Protein AF-A0A3D4R8Z3-F1 (afdb_monomer_lite)

Foldseek 3Di:
DDPPQPQDQDQDPVRDRDRDRDPDPVNVVVVVVVVVVVVVVCCLLVVLLVVLLVVQVVVCVVVVVPPVSSVVSNVVSNVVSVVVVVVVVVVVVVVVVD

Sequence (98 aa):
MNARKRKVLKLDENRKFTVVEEPSKIEKDIKIFSIGLASEIGYSIAIPIVVGALVGVWLDKRFNTAPKLTLSLLFGGIILSFVNLFRIVDDIIKRGKK

Secondary structure (DSSP, 8-state):
------EEEEE-TTS-EEEEEPPPHHHHHHHHHHHHHHHHHHHHHHHHHHHHHHHHHHHHHHHT-TTHHHHHHHHHHHHHHHHHHHHHHHHHHHHTT-

Structure (mmCIF, N/CA/C/O backbone):
data_AF-A0A3D4R8Z3-F1
#
_entry.id   AF-A0A3D4R8Z3-F1
#
loop_
_atom_site.group_PDB
_atom_site.id
_atom_site.type_symbol
_atom_site.label_atom_id
_atom_site.label_alt_id
_atom_site.label_comp_id
_atom_site.label_asym_id
_atom_site.label_entity_id
_atom_site.label_seq_id
_atom_site.pdbx_PDB_ins_code
_atom_site.Cartn_x
_atom_site.Cartn_y
_atom_site.Cartn_z
_atom_site.occupancy
_atom_site.B_iso_or_equiv
_atom_site.auth_se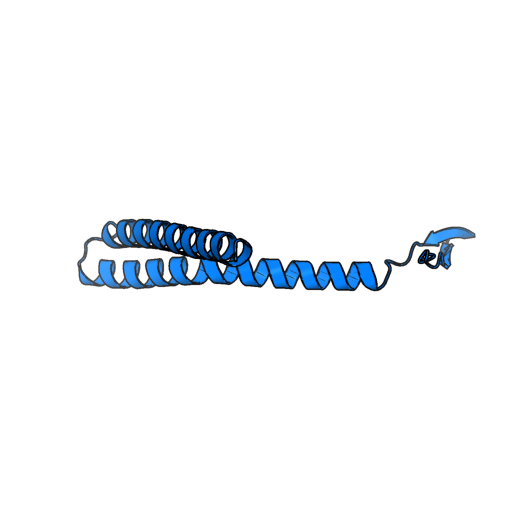q_id
_atom_site.auth_comp_id
_atom_site.auth_asym_id
_atom_site.auth_atom_id
_atom_site.pdbx_PDB_model_num
ATOM 1 N N . MET A 1 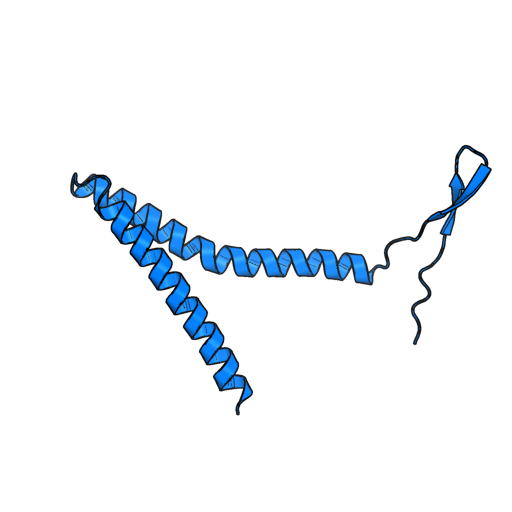1 ? 25.144 -6.166 -33.059 1.00 39.69 1 MET A N 1
ATOM 2 C CA . MET A 1 1 ? 25.145 -4.686 -33.087 1.00 39.69 1 MET A CA 1
ATOM 3 C C . MET A 1 1 ? 25.592 -4.199 -31.711 1.00 39.69 1 MET A C 1
ATOM 5 O O . MET A 1 1 ? 24.794 -4.167 -30.789 1.00 39.69 1 MET A O 1
ATOM 9 N N . ASN A 1 2 ? 26.903 -4.010 -31.523 1.00 41.25 2 ASN A N 1
ATOM 10 C CA . ASN A 1 2 ? 27.530 -3.887 -30.202 1.00 41.25 2 ASN A CA 1
ATOM 11 C C . ASN A 1 2 ? 27.632 -2.401 -29.816 1.00 41.25 2 ASN A C 1
ATOM 13 O O . ASN A 1 2 ? 28.397 -1.657 -30.433 1.00 41.25 2 ASN A O 1
ATOM 17 N N . ALA A 1 3 ? 26.838 -1.952 -28.844 1.00 49.81 3 ALA A N 1
ATOM 18 C CA . ALA A 1 3 ? 26.879 -0.581 -28.347 1.00 49.81 3 ALA A CA 1
ATOM 19 C C . ALA A 1 3 ? 28.201 -0.345 -27.597 1.00 49.81 3 ALA A C 1
ATOM 21 O O . ALA A 1 3 ? 28.327 -0.642 -26.411 1.00 49.81 3 ALA A O 1
ATOM 22 N N . ARG A 1 4 ? 29.216 0.179 -28.298 1.00 59.72 4 ARG A N 1
ATOM 23 C CA . ARG A 1 4 ? 30.447 0.683 -27.677 1.00 59.72 4 ARG A CA 1
ATOM 24 C C . ARG A 1 4 ? 30.066 1.802 -26.703 1.00 59.72 4 ARG A C 1
ATOM 26 O O . ARG A 1 4 ? 29.783 2.919 -27.137 1.00 59.72 4 ARG A O 1
ATOM 33 N N . LYS A 1 5 ? 30.062 1.510 -25.396 1.00 56.09 5 LYS A N 1
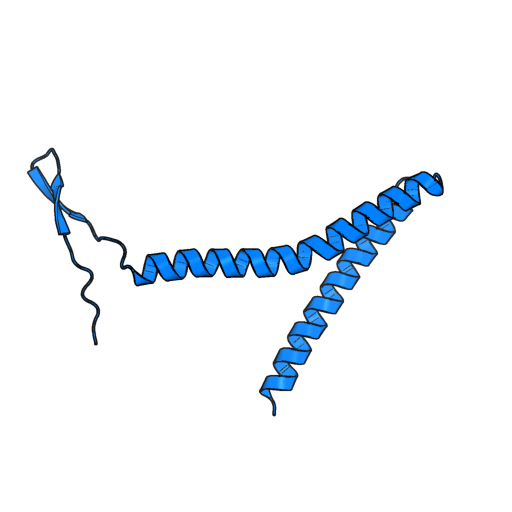ATOM 34 C CA . LYS A 1 5 ? 30.076 2.541 -24.347 1.00 56.09 5 LYS A CA 1
ATOM 35 C C . LYS A 1 5 ? 31.199 3.526 -24.697 1.00 56.09 5 LYS A C 1
ATOM 37 O O . LYS A 1 5 ? 32.346 3.108 -24.871 1.00 56.09 5 LYS A O 1
ATOM 42 N N . ARG A 1 6 ? 30.878 4.811 -24.889 1.00 57.75 6 ARG A N 1
ATOM 43 C CA . ARG A 1 6 ? 31.892 5.835 -25.178 1.00 57.75 6 ARG A CA 1
ATOM 44 C C . ARG A 1 6 ? 32.742 5.998 -23.921 1.00 57.75 6 ARG A C 1
ATOM 46 O O . ARG A 1 6 ? 32.278 6.535 -22.923 1.00 57.75 6 ARG A O 1
ATOM 53 N N . LYS A 1 7 ? 33.967 5.483 -23.961 1.00 57.66 7 LYS A N 1
ATOM 54 C CA . LYS A 1 7 ? 34.972 5.692 -22.919 1.00 57.66 7 LYS A CA 1
ATOM 55 C C . LYS A 1 7 ? 35.524 7.101 -23.099 1.00 57.66 7 LYS A C 1
ATOM 57 O O . LYS A 1 7 ? 36.269 7.342 -24.046 1.00 57.66 7 LYS A O 1
ATOM 62 N N . VAL A 1 8 ? 35.110 8.035 -22.247 1.00 63.16 8 VAL A N 1
ATOM 63 C CA . VAL A 1 8 ? 35.659 9.394 -22.248 1.00 63.16 8 VAL A CA 1
ATOM 64 C C . VAL A 1 8 ? 36.869 9.421 -21.321 1.00 63.16 8 VAL A C 1
ATOM 66 O O . VAL A 1 8 ? 36.788 9.080 -20.142 1.00 63.16 8 VAL A O 1
ATOM 69 N N . LEU A 1 9 ? 38.023 9.770 -21.881 1.00 62.12 9 LEU A N 1
ATOM 70 C CA . LEU A 1 9 ? 39.246 9.973 -21.117 1.00 62.12 9 LEU A CA 1
ATOM 71 C C . LEU A 1 9 ? 39.122 11.330 -20.427 1.00 62.12 9 LEU A C 1
ATOM 73 O O . LEU A 1 9 ? 39.173 12.363 -21.092 1.00 62.12 9 LEU A O 1
ATOM 77 N N . LYS A 1 10 ? 38.914 11.333 -19.110 1.00 61.44 10 LYS A N 1
ATOM 78 C CA . LYS A 1 10 ? 39.007 12.560 -18.317 1.00 61.44 10 LYS A CA 1
ATOM 79 C C . LYS A 1 10 ? 40.400 12.610 -17.699 1.00 61.44 10 LYS A C 1
ATOM 81 O O . LYS A 1 10 ? 40.860 11.631 -17.113 1.00 61.44 10 LYS A O 1
ATOM 86 N N . LEU A 1 11 ? 41.075 13.739 -17.892 1.00 65.44 11 LEU A N 1
ATOM 87 C CA . LEU A 1 11 ? 42.299 14.069 -17.175 1.00 65.44 11 LEU A CA 1
ATOM 88 C C . LEU A 1 11 ? 41.888 14.434 -15.754 1.00 65.44 11 LEU A C 1
ATOM 90 O O . LEU A 1 11 ? 41.251 15.462 -15.535 1.00 65.44 11 LEU A O 1
ATOM 94 N N . ASP A 1 12 ? 42.187 13.536 -14.826 1.00 71.38 12 ASP A N 1
ATOM 95 C CA . ASP A 1 12 ? 42.094 13.819 -13.403 1.00 71.38 12 ASP A CA 1
ATOM 96 C C . ASP A 1 12 ? 43.137 14.879 -13.013 1.00 71.38 12 ASP A C 1
ATOM 98 O O . ASP A 1 12 ? 44.162 15.034 -13.686 1.00 71.38 12 ASP A O 1
ATOM 102 N N . GLU A 1 13 ? 42.880 15.604 -11.926 1.00 76.94 13 GLU A N 1
ATOM 103 C CA . GLU A 1 13 ? 43.727 16.681 -11.395 1.00 76.94 13 GLU A CA 1
ATOM 104 C C . GLU A 1 13 ? 45.198 16.252 -11.219 1.00 76.94 13 GLU A C 1
ATOM 106 O O . GLU A 1 13 ? 46.117 17.051 -11.392 1.00 76.94 13 GLU A O 1
ATOM 111 N N . ASN A 1 14 ? 45.443 14.953 -11.012 1.00 76.56 14 ASN A N 1
ATOM 112 C CA . ASN A 1 14 ? 46.775 14.360 -10.910 1.00 76.56 14 ASN A CA 1
ATOM 113 C C . ASN A 1 14 ? 47.380 13.907 -12.263 1.00 76.56 14 ASN A C 1
ATOM 115 O O . ASN A 1 14 ? 48.185 12.975 -12.318 1.00 76.56 14 ASN A O 1
ATOM 119 N N . ARG A 1 15 ? 46.939 14.502 -13.384 1.00 78.25 15 ARG A N 1
ATOM 120 C CA . ARG A 1 15 ? 47.298 14.144 -14.777 1.00 78.25 15 ARG A CA 1
ATOM 121 C C . ARG A 1 15 ? 47.193 12.643 -15.087 1.00 78.25 15 ARG A C 1
ATOM 123 O O . ARG A 1 15 ? 47.872 12.138 -15.983 1.00 78.25 15 ARG A O 1
ATOM 130 N N . LYS A 1 16 ? 46.340 11.911 -14.366 1.00 66.12 16 LYS A N 1
ATOM 131 C CA . LYS A 1 16 ? 46.027 10.514 -14.670 1.00 66.12 16 LYS A CA 1
ATOM 132 C C . LYS A 1 16 ? 44.850 10.471 -15.633 1.00 66.12 16 LYS A C 1
ATOM 134 O O . LYS A 1 16 ? 43.829 11.122 -15.424 1.00 66.12 16 LYS A O 1
ATOM 139 N N . PHE A 1 17 ? 45.005 9.703 -16.705 1.00 65.38 17 PHE A N 1
ATOM 140 C CA . PHE A 1 17 ? 43.916 9.425 -17.631 1.00 65.38 17 PHE A CA 1
ATOM 141 C C . PHE A 1 17 ? 43.000 8.377 -17.005 1.00 65.38 17 PHE A C 1
ATOM 143 O O . PHE A 1 17 ? 43.250 7.175 -17.112 1.00 65.38 17 PHE A O 1
ATOM 150 N N . THR A 1 18 ? 41.946 8.828 -16.334 1.00 65.25 18 THR A N 1
ATOM 151 C CA . THR A 1 18 ? 40.935 7.930 -15.781 1.00 65.25 18 THR A CA 1
ATOM 152 C C . THR A 1 18 ? 39.868 7.719 -16.846 1.00 65.25 18 THR A C 1
ATOM 154 O O . THR A 1 18 ? 39.261 8.665 -17.357 1.00 65.25 18 THR A O 1
ATOM 157 N N . VAL A 1 19 ? 39.659 6.460 -17.228 1.00 62.69 19 VAL A N 1
ATOM 158 C CA . VAL A 1 19 ? 38.579 6.079 -18.138 1.00 62.69 19 VAL A CA 1
ATOM 159 C C . VAL A 1 19 ? 37.271 6.212 -17.369 1.00 62.69 19 VAL A C 1
ATOM 161 O O . VAL A 1 19 ? 36.917 5.337 -16.583 1.00 62.69 19 VAL A O 1
ATOM 164 N N . VAL A 1 20 ? 36.565 7.323 -17.567 1.00 70.38 20 VAL A N 1
ATOM 165 C CA . VAL A 1 20 ? 35.246 7.521 -16.970 1.00 70.38 20 VAL A CA 1
ATOM 166 C C . VAL A 1 20 ? 34.232 6.888 -17.912 1.00 70.38 20 VAL A C 1
ATOM 168 O O . VAL A 1 20 ? 33.986 7.380 -19.014 1.00 70.38 20 VAL A O 1
ATOM 171 N N . GLU A 1 21 ? 33.681 5.745 -17.505 1.00 67.44 21 GLU A N 1
ATOM 172 C CA . GLU A 1 21 ? 32.578 5.120 -18.226 1.00 67.44 21 GLU A CA 1
ATOM 173 C C . GLU A 1 21 ? 31.313 5.947 -17.992 1.00 67.44 21 GLU A C 1
ATOM 175 O O . GLU A 1 21 ? 30.734 5.943 -16.907 1.00 67.44 21 GLU A O 1
ATOM 180 N N . GLU A 1 22 ? 30.897 6.703 -19.007 1.00 67.38 22 GLU A N 1
ATOM 181 C CA . GLU A 1 22 ? 29.633 7.423 -18.947 1.00 67.38 22 GLU A CA 1
ATOM 182 C C . GLU A 1 22 ? 28.490 6.393 -19.002 1.00 67.38 22 GLU A C 1
ATOM 184 O O . GLU A 1 22 ? 28.462 5.568 -19.929 1.00 67.38 22 GLU A O 1
ATOM 189 N N . PRO A 1 23 ? 27.563 6.379 -18.022 1.00 60.66 23 PRO A N 1
ATOM 190 C CA . PRO A 1 23 ? 26.464 5.425 -18.026 1.00 60.66 23 PRO A CA 1
ATOM 191 C C . PRO A 1 23 ? 25.664 5.606 -19.312 1.00 60.66 23 PRO A C 1
ATOM 193 O O . PRO A 1 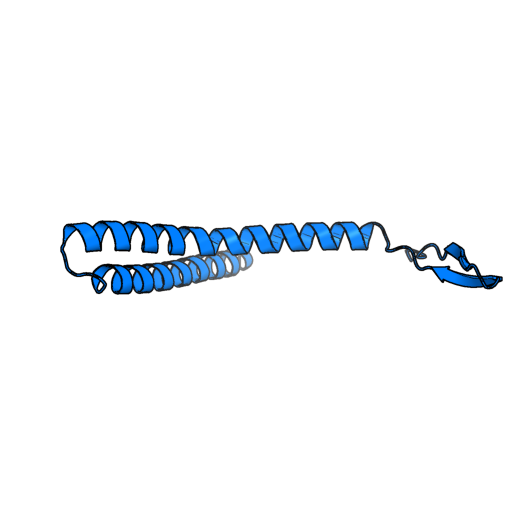23 ? 25.261 6.718 -19.669 1.00 60.66 23 PRO A O 1
ATOM 196 N N . SER A 1 24 ? 25.477 4.503 -20.034 1.00 67.81 24 SER A N 1
ATOM 197 C CA . SER A 1 24 ? 24.795 4.519 -21.325 1.00 67.81 24 SER A CA 1
ATOM 198 C C . SER A 1 24 ? 23.366 5.041 -21.150 1.00 67.81 24 SER A C 1
ATOM 200 O O . SER A 1 24 ? 22.727 4.771 -20.136 1.00 67.81 24 SER A O 1
ATOM 202 N N . LYS A 1 25 ? 22.846 5.795 -22.125 1.00 65.75 25 LYS A N 1
ATOM 203 C CA . LYS A 1 25 ? 21.491 6.378 -22.062 1.00 65.75 25 LYS A CA 1
ATOM 204 C C . LYS A 1 25 ? 20.419 5.324 -21.722 1.00 65.75 25 LYS A C 1
ATOM 206 O O . LYS A 1 25 ? 19.585 5.561 -20.862 1.00 65.75 25 LYS A O 1
ATOM 211 N N . ILE A 1 26 ? 20.589 4.119 -22.269 1.00 68.31 26 ILE A N 1
ATOM 212 C CA . ILE A 1 26 ? 19.774 2.922 -22.013 1.00 68.31 26 ILE A CA 1
ATOM 213 C C . ILE A 1 26 ? 19.746 2.546 -20.519 1.00 68.31 26 ILE A C 1
ATOM 215 O O . ILE A 1 26 ? 18.704 2.190 -19.988 1.00 68.31 26 ILE A O 1
ATOM 219 N N . GLU A 1 27 ? 20.871 2.654 -19.813 1.00 73.06 27 GLU A N 1
ATOM 220 C CA . GLU A 1 27 ? 20.984 2.323 -18.386 1.00 73.06 27 GLU A CA 1
ATOM 221 C C . GLU A 1 27 ? 20.260 3.351 -17.501 1.00 73.06 27 GLU A C 1
ATOM 223 O O . GLU A 1 27 ? 19.630 2.986 -16.508 1.00 73.06 27 GLU A O 1
ATOM 228 N N . LYS A 1 28 ? 20.283 4.635 -17.892 1.00 71.56 28 LYS A N 1
ATOM 229 C CA . LYS A 1 28 ? 19.477 5.682 -17.240 1.00 71.56 28 LYS A CA 1
ATOM 230 C C . LYS A 1 28 ? 17.983 5.470 -17.488 1.00 71.56 28 LYS A C 1
ATOM 232 O O . LYS A 1 28 ? 17.208 5.568 -16.540 1.00 71.56 28 LYS A O 1
ATOM 237 N N . ASP A 1 29 ? 17.603 5.136 -18.719 1.00 77.25 29 ASP A N 1
ATOM 238 C CA . ASP A 1 29 ? 16.207 4.895 -19.098 1.00 77.25 29 ASP A CA 1
ATOM 239 C C . ASP A 1 29 ? 15.627 3.679 -18.352 1.00 77.25 29 ASP A C 1
ATOM 241 O O . ASP A 1 29 ? 14.545 3.769 -17.773 1.00 77.25 29 ASP A O 1
ATOM 245 N N . ILE A 1 30 ? 16.385 2.580 -18.247 1.00 77.44 30 ILE A N 1
ATOM 246 C CA . ILE A 1 30 ? 16.000 1.402 -17.450 1.00 77.44 30 ILE A CA 1
ATOM 247 C C . ILE A 1 30 ? 15.860 1.765 -15.969 1.00 77.44 30 ILE A C 1
ATOM 249 O O . ILE A 1 30 ? 14.915 1.332 -15.316 1.00 77.44 30 ILE A O 1
ATOM 253 N N . LYS A 1 31 ? 16.766 2.584 -15.419 1.00 79.69 31 LYS A N 1
ATOM 254 C CA . LYS A 1 31 ? 16.693 2.987 -14.008 1.00 79.69 31 LYS A CA 1
ATOM 255 C C . LYS A 1 31 ? 15.430 3.802 -13.707 1.00 79.69 31 LYS A C 1
ATOM 257 O O . LYS A 1 31 ? 14.809 3.575 -12.674 1.00 79.69 31 LYS A O 1
ATOM 262 N N . ILE A 1 32 ? 15.041 4.717 -14.596 1.00 81.31 32 ILE A N 1
ATOM 263 C CA . ILE A 1 32 ? 13.809 5.514 -14.454 1.00 81.31 32 ILE A CA 1
ATOM 264 C C . ILE A 1 32 ? 12.574 4.615 -14.595 1.00 81.31 32 ILE A C 1
ATOM 266 O O . ILE A 1 32 ? 11.639 4.721 -13.803 1.00 81.31 32 ILE A O 1
ATOM 270 N N . PHE A 1 33 ? 12.595 3.687 -15.551 1.00 83.56 33 PHE A N 1
ATOM 271 C CA . PHE A 1 33 ? 11.507 2.738 -15.771 1.00 83.56 33 PHE A CA 1
ATOM 272 C C . PHE A 1 33 ? 11.274 1.813 -14.566 1.00 83.56 33 PHE A C 1
ATOM 274 O O . PHE A 1 33 ? 10.139 1.644 -14.126 1.00 83.56 33 PHE A O 1
ATOM 281 N N . SER A 1 34 ? 12.343 1.281 -13.966 1.00 82.56 34 SER A N 1
ATOM 282 C CA . SER A 1 34 ? 12.252 0.434 -12.770 1.00 82.56 34 SER A CA 1
ATOM 283 C C . SER A 1 34 ? 11.639 1.159 -11.568 1.00 82.56 34 SER A C 1
ATOM 285 O O . SER A 1 34 ? 10.927 0.539 -10.781 1.00 82.56 34 SER A O 1
ATOM 287 N N . ILE A 1 35 ? 11.882 2.468 -11.429 1.00 89.94 35 ILE A N 1
ATOM 288 C CA . ILE A 1 35 ? 11.251 3.285 -10.381 1.00 89.94 35 ILE A CA 1
ATOM 289 C C . ILE A 1 35 ? 9.746 3.401 -10.646 1.00 89.94 35 ILE A C 1
ATOM 291 O O . ILE A 1 35 ? 8.959 3.196 -9.725 1.00 89.94 35 ILE A O 1
ATOM 295 N N . GLY A 1 36 ? 9.346 3.658 -11.896 1.00 88.06 36 GLY A N 1
ATOM 296 C CA . GLY A 1 36 ? 7.934 3.722 -12.287 1.00 88.06 36 GLY A CA 1
ATOM 297 C C . GLY A 1 36 ? 7.177 2.427 -11.984 1.00 88.06 36 GLY A C 1
ATOM 298 O O . GLY A 1 36 ? 6.131 2.465 -11.339 1.00 88.06 36 GLY A O 1
ATOM 299 N N . LEU A 1 37 ? 7.752 1.277 -12.351 1.00 85.69 37 LEU A N 1
ATOM 300 C CA . LEU A 1 37 ? 7.175 -0.038 -12.048 1.00 85.69 37 LEU A CA 1
ATOM 301 C C . LEU A 1 37 ? 7.049 -0.293 -10.540 1.00 85.69 37 LEU A C 1
ATOM 303 O O . LEU A 1 37 ? 6.017 -0.773 -10.072 1.00 85.69 37 LEU A O 1
ATOM 307 N N . ALA A 1 38 ? 8.082 0.040 -9.760 1.00 87.19 38 ALA A N 1
ATOM 308 C CA . ALA A 1 38 ? 8.045 -0.122 -8.308 1.00 87.19 38 ALA A CA 1
ATOM 309 C C . ALA A 1 38 ? 6.959 0.756 -7.662 1.00 87.19 38 ALA A C 1
ATOM 311 O O . ALA A 1 38 ? 6.280 0.315 -6.732 1.00 87.19 38 ALA A O 1
ATOM 312 N N . SER A 1 39 ? 6.763 1.979 -8.167 1.00 90.25 39 SER A N 1
ATOM 313 C CA . SER A 1 39 ? 5.696 2.873 -7.712 1.00 90.25 39 SER A CA 1
ATOM 314 C C . SER A 1 39 ? 4.301 2.332 -8.026 1.00 90.25 39 SER A C 1
ATOM 316 O O . SER A 1 39 ? 3.433 2.377 -7.157 1.00 90.25 39 SER A O 1
ATOM 318 N N . GLU A 1 40 ? 4.086 1.789 -9.224 1.00 87.88 40 GLU A N 1
ATOM 319 C CA . GLU A 1 40 ? 2.790 1.238 -9.636 1.00 87.88 40 GLU A CA 1
ATOM 320 C C . GLU A 1 40 ? 2.377 0.043 -8.761 1.00 87.88 40 GLU A C 1
ATOM 322 O O . GLU A 1 40 ? 1.269 0.006 -8.219 1.00 87.88 40 GLU A O 1
ATOM 327 N N . ILE A 1 41 ? 3.313 -0.882 -8.520 1.00 85.50 41 ILE A N 1
ATOM 328 C CA . ILE A 1 41 ? 3.096 -2.038 -7.640 1.00 85.50 41 ILE A CA 1
ATOM 329 C C . ILE A 1 41 ? 2.844 -1.577 -6.199 1.00 85.50 41 ILE A C 1
ATOM 331 O O . ILE A 1 41 ? 1.901 -2.038 -5.551 1.00 85.50 41 ILE A O 1
ATOM 335 N N . GLY A 1 42 ? 3.659 -0.645 -5.696 1.00 86.56 42 GLY A N 1
ATOM 336 C CA . GLY A 1 42 ? 3.524 -0.121 -4.338 1.00 86.56 42 GLY A CA 1
ATOM 337 C C . GLY A 1 42 ? 2.167 0.540 -4.098 1.00 86.56 42 GLY A C 1
ATOM 338 O O . GLY A 1 42 ? 1.534 0.292 -3.071 1.00 86.56 42 GLY A O 1
ATOM 339 N N . TYR A 1 43 ? 1.680 1.330 -5.057 1.00 90.19 43 TYR A N 1
ATOM 340 C CA . TYR A 1 43 ? 0.404 2.032 -4.934 1.00 90.19 43 TYR A CA 1
ATOM 341 C C . TYR A 1 43 ? -0.797 1.074 -4.959 1.00 90.19 43 TYR A C 1
ATOM 343 O O . TYR A 1 43 ? -1.719 1.230 -4.156 1.00 90.19 43 TYR A O 1
ATOM 351 N N . SER A 1 44 ? -0.754 0.026 -5.791 1.00 81.94 44 SER A N 1
ATOM 352 C CA . SER A 1 44 ? -1.814 -0.993 -5.848 1.00 81.94 44 SER A CA 1
ATOM 353 C C . SER A 1 44 ? -2.007 -1.746 -4.525 1.00 81.94 44 SER A C 1
ATOM 355 O O . SER A 1 44 ? -3.109 -2.226 -4.256 1.00 81.94 44 SER A O 1
ATOM 357 N N . ILE A 1 45 ? -0.956 -1.868 -3.711 1.00 82.94 45 ILE A N 1
ATOM 358 C CA . ILE A 1 45 ? -0.998 -2.539 -2.403 1.00 82.94 45 ILE A CA 1
ATOM 359 C C . ILE A 1 45 ? -1.313 -1.528 -1.292 1.00 82.94 45 ILE A C 1
ATOM 361 O O . ILE A 1 45 ? -2.102 -1.811 -0.391 1.00 82.94 45 ILE A O 1
ATOM 365 N N . ALA A 1 46 ? -0.725 -0.331 -1.355 1.00 88.50 46 ALA A N 1
ATOM 366 C CA . ALA A 1 46 ? -0.864 0.677 -0.311 1.00 88.50 46 ALA A CA 1
ATOM 367 C C . ALA A 1 46 ? -2.299 1.212 -0.181 1.00 88.50 46 ALA A C 1
ATOM 369 O O . ALA A 1 46 ? -2.778 1.359 0.943 1.00 88.50 46 ALA A O 1
ATOM 370 N N . ILE A 1 47 ? -3.005 1.474 -1.292 1.00 88.69 47 ILE A N 1
ATOM 371 C CA . ILE A 1 47 ? -4.372 2.027 -1.251 1.00 88.69 47 ILE A CA 1
ATOM 372 C C . ILE A 1 47 ? -5.328 1.167 -0.408 1.00 88.69 47 ILE A C 1
ATOM 374 O O . ILE A 1 47 ? -5.883 1.701 0.553 1.00 88.69 47 ILE A O 1
ATOM 378 N N . PRO A 1 48 ? -5.558 -0.127 -0.709 1.00 82.62 48 PRO A N 1
ATOM 379 C CA . PRO A 1 48 ? -6.529 -0.929 0.037 1.00 82.62 48 PRO A CA 1
ATOM 380 C C . PRO A 1 48 ? -6.175 -1.069 1.524 1.00 82.62 48 PRO A C 1
ATOM 382 O O . PRO A 1 48 ? -7.078 -1.063 2.360 1.00 82.62 48 PRO A O 1
ATOM 385 N N . ILE A 1 49 ? -4.883 -1.114 1.873 1.00 86.12 49 ILE A N 1
ATOM 386 C CA . ILE A 1 49 ? -4.430 -1.155 3.272 1.00 86.12 49 ILE A CA 1
ATOM 387 C C . ILE A 1 49 ? -4.750 0.164 3.983 1.00 86.12 49 ILE A C 1
ATOM 389 O O . ILE A 1 49 ? -5.342 0.149 5.061 1.00 86.12 49 ILE A O 1
ATOM 393 N N . VAL A 1 50 ? -4.389 1.304 3.385 1.00 88.44 50 VAL A N 1
ATOM 394 C CA . VAL A 1 50 ? -4.615 2.632 3.976 1.00 88.44 50 VAL A CA 1
ATOM 395 C C . VAL A 1 50 ? -6.108 2.925 4.094 1.00 88.44 50 VAL A C 1
ATOM 397 O O . VAL A 1 50 ? -6.561 3.371 5.145 1.00 88.44 50 VAL A O 1
ATOM 400 N N . VAL A 1 51 ? -6.890 2.628 3.054 1.00 88.25 51 VAL A N 1
ATOM 401 C CA . VAL A 1 51 ? -8.350 2.788 3.074 1.00 88.25 51 VAL A CA 1
ATOM 402 C C . VAL A 1 51 ? -8.970 1.899 4.153 1.00 88.25 51 VAL A C 1
ATOM 404 O O . VAL A 1 51 ? -9.762 2.388 4.956 1.00 88.25 51 VAL A O 1
ATOM 407 N N . GLY A 1 52 ? -8.570 0.627 4.242 1.00 84.00 52 GLY A N 1
ATOM 408 C CA . GLY A 1 52 ? -9.031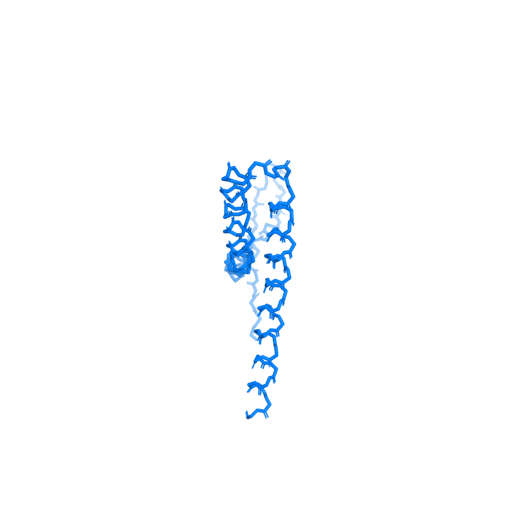 -0.284 5.292 1.00 84.00 52 GLY A CA 1
ATOM 409 C C . GLY A 1 52 ? -8.676 0.205 6.699 1.00 84.00 52 GLY A C 1
ATOM 410 O O . GLY A 1 52 ? -9.523 0.204 7.588 1.00 84.00 52 GLY A O 1
ATOM 411 N N . ALA A 1 53 ? -7.457 0.703 6.903 1.00 84.00 53 ALA A N 1
ATOM 412 C CA . ALA A 1 53 ? -7.032 1.251 8.188 1.00 84.00 53 ALA A CA 1
ATOM 413 C C . ALA A 1 53 ? -7.824 2.514 8.571 1.00 84.00 53 ALA A C 1
ATOM 415 O O . ALA A 1 53 ? -8.308 2.614 9.698 1.00 84.00 53 ALA A O 1
ATOM 416 N N . LEU A 1 54 ? -8.010 3.457 7.639 1.00 86.19 54 LEU A N 1
ATOM 417 C CA . LEU A 1 54 ? -8.765 4.693 7.877 1.00 86.19 54 LEU A CA 1
ATOM 418 C C . LEU A 1 54 ? -10.235 4.414 8.208 1.00 86.19 54 LEU A C 1
ATOM 420 O O . LEU A 1 54 ? -10.769 4.974 9.168 1.00 86.19 54 LEU A O 1
ATOM 424 N N . VAL A 1 55 ? -10.877 3.517 7.453 1.00 82.94 55 VAL A N 1
ATOM 425 C CA . VAL A 1 55 ? -12.255 3.086 7.727 1.00 82.94 55 VAL A CA 1
ATOM 426 C C . VAL A 1 55 ? -12.332 2.358 9.072 1.00 82.94 55 VAL A C 1
ATOM 428 O O . VAL A 1 55 ? -13.254 2.614 9.844 1.00 82.94 55 VAL A O 1
ATOM 431 N N . GLY A 1 56 ? -11.343 1.520 9.400 1.00 82.62 56 GLY A N 1
ATOM 432 C CA . GLY A 1 56 ? -11.252 0.814 10.680 1.00 82.62 56 GLY A CA 1
ATOM 433 C C . GLY A 1 56 ? -11.190 1.758 11.877 1.00 82.62 56 GLY A C 1
ATOM 434 O O . GLY A 1 56 ? -11.980 1.611 12.808 1.00 82.62 56 GLY A O 1
ATOM 435 N N . VAL A 1 57 ? -10.332 2.782 11.811 1.00 79.69 57 VAL A N 1
ATOM 436 C CA . VAL A 1 57 ? -10.197 3.802 12.866 1.00 79.69 57 VAL A CA 1
ATOM 437 C C . VAL A 1 57 ? -11.479 4.622 13.020 1.00 79.69 57 VAL A C 1
ATOM 439 O O . VAL A 1 57 ? -11.882 4.933 14.144 1.00 79.69 57 VAL A O 1
ATOM 442 N N . TRP A 1 58 ? -12.138 4.979 11.913 1.00 81.94 58 TRP A N 1
ATOM 443 C CA . TRP A 1 58 ? -13.416 5.695 11.961 1.00 81.94 58 TRP A CA 1
ATOM 444 C C . TRP A 1 58 ? -14.507 4.862 12.645 1.00 81.94 58 TRP A C 1
ATOM 446 O O . TRP A 1 58 ? -15.263 5.383 13.468 1.00 81.94 58 TRP A O 1
ATOM 456 N N . LEU A 1 59 ? -14.549 3.560 12.357 1.00 78.69 59 LEU A N 1
ATOM 457 C CA . LEU A 1 59 ? -15.516 2.640 12.944 1.00 78.69 59 LEU A CA 1
ATOM 458 C C . LEU A 1 59 ? -15.237 2.406 14.437 1.00 78.69 59 LEU A C 1
ATOM 460 O O . LEU A 1 59 ? -16.157 2.481 15.247 1.00 78.69 59 LEU A O 1
ATOM 464 N N . ASP A 1 60 ? -13.974 2.228 14.832 1.00 78.56 60 ASP A N 1
ATOM 465 C CA . ASP A 1 60 ? -13.604 2.031 16.241 1.00 78.56 60 ASP A CA 1
ATOM 466 C C . ASP A 1 60 ? -13.970 3.230 17.122 1.00 78.56 60 ASP A C 1
ATOM 468 O O . ASP A 1 60 ? -14.457 3.055 18.240 1.00 78.56 60 ASP A O 1
ATOM 472 N N . LYS A 1 61 ? -13.805 4.456 16.601 1.00 78.12 61 LYS A N 1
ATOM 473 C CA . LYS A 1 61 ? -14.237 5.682 17.291 1.00 78.12 61 LYS A CA 1
ATOM 474 C C . LYS A 1 61 ? -15.751 5.741 17.486 1.00 78.12 61 LYS A C 1
ATOM 476 O O . LYS A 1 61 ? -16.210 6.321 18.465 1.00 78.12 61 LYS A O 1
ATOM 481 N N . ARG A 1 62 ? -16.527 5.152 16.571 1.00 80.31 62 ARG A N 1
ATOM 482 C CA . ARG A 1 62 ? -17.995 5.158 16.631 1.00 80.31 62 ARG A CA 1
ATOM 483 C C . ARG A 1 62 ? -18.561 4.078 17.553 1.00 80.31 62 ARG A C 1
ATOM 485 O O . ARG A 1 62 ? -19.605 4.304 18.156 1.00 80.31 62 ARG A O 1
ATOM 492 N N . PHE A 1 63 ? -17.878 2.941 17.681 1.00 77.56 63 PHE A N 1
ATOM 493 C CA . PHE A 1 63 ? -18.323 1.806 18.499 1.00 77.56 63 PHE A CA 1
ATOM 494 C C . PHE A 1 63 ? -17.624 1.694 19.867 1.00 77.56 63 PHE A C 1
ATOM 496 O O . PHE A 1 63 ? -17.949 0.788 20.628 1.00 77.56 63 PHE A O 1
ATOM 503 N N . ASN A 1 64 ? -16.703 2.607 20.215 1.00 70.19 64 ASN A N 1
ATOM 504 C CA . ASN A 1 64 ? -15.954 2.607 21.489 1.00 70.19 64 ASN A CA 1
ATOM 505 C C . ASN A 1 64 ? -15.172 1.299 21.765 1.00 70.19 64 ASN A C 1
ATOM 507 O O . ASN A 1 64 ? -14.788 1.006 22.894 1.00 70.19 64 ASN A O 1
ATOM 511 N N . THR A 1 65 ? -14.911 0.503 20.728 1.00 69.81 65 THR A N 1
ATOM 512 C CA . THR A 1 65 ? -14.236 -0.806 20.793 1.00 69.81 65 THR A CA 1
ATOM 513 C C . THR A 1 65 ? -12.732 -0.732 20.537 1.00 69.81 65 THR A C 1
ATOM 515 O O . THR A 1 65 ? -12.104 -1.769 20.299 1.00 69.81 65 THR A O 1
ATOM 518 N N . ALA A 1 66 ? -12.143 0.468 20.593 1.00 70.38 66 ALA A N 1
ATOM 519 C CA . ALA A 1 66 ? -10.750 0.690 20.231 1.00 70.38 66 ALA A CA 1
ATOM 520 C C . ALA A 1 66 ? -9.799 -0.244 21.015 1.00 70.38 66 ALA A C 1
ATOM 522 O O . ALA A 1 66 ? -9.861 -0.255 22.246 1.00 70.38 66 ALA A O 1
ATOM 523 N N . PRO A 1 67 ? -8.921 -1.033 20.349 1.00 69.31 67 PRO A N 1
ATOM 524 C CA . PRO A 1 67 ? -8.598 -1.049 18.915 1.00 69.31 67 PRO A CA 1
ATOM 525 C C . PRO A 1 67 ? -9.082 -2.319 18.161 1.00 69.31 67 PRO A C 1
ATOM 527 O O . PRO A 1 67 ? -8.436 -2.763 17.207 1.00 69.31 67 PRO A O 1
ATOM 530 N N . LYS A 1 68 ? -10.155 -2.990 18.608 1.00 80.19 68 LYS A N 1
ATOM 531 C CA . LYS A 1 68 ? -10.550 -4.322 18.096 1.00 80.19 68 LYS A CA 1
ATOM 532 C C . LYS A 1 68 ? -11.072 -4.289 16.654 1.00 80.19 68 LYS A C 1
ATOM 534 O O . LYS A 1 68 ? -10.741 -5.186 15.870 1.00 80.19 68 LYS A O 1
ATOM 539 N N . LEU A 1 69 ? -11.869 -3.277 16.290 1.00 77.00 69 LEU A N 1
ATOM 540 C CA . LEU A 1 69 ? -12.396 -3.151 14.925 1.00 77.00 69 LEU A CA 1
ATOM 541 C C . LEU A 1 69 ? -11.310 -2.714 13.950 1.00 77.00 69 LEU A C 1
ATOM 543 O O . LEU A 1 69 ? -11.239 -3.267 12.857 1.00 77.00 69 LEU A O 1
ATOM 547 N N . THR A 1 70 ? -10.427 -1.796 14.352 1.00 78.69 70 THR A N 1
ATOM 548 C CA . THR A 1 70 ? -9.299 -1.376 13.511 1.00 78.69 70 THR A CA 1
ATOM 549 C C . THR A 1 70 ? -8.398 -2.563 13.178 1.00 78.69 70 THR A C 1
ATOM 551 O O . THR A 1 70 ? -8.036 -2.749 12.019 1.00 78.69 70 THR A O 1
ATOM 554 N N . LEU A 1 71 ? -8.084 -3.411 14.166 1.00 80.75 71 LEU A N 1
ATOM 555 C CA . LEU A 1 71 ? -7.230 -4.583 13.960 1.00 80.75 71 LEU A CA 1
ATOM 556 C C . LEU A 1 71 ? -7.887 -5.627 13.045 1.00 80.75 71 LEU A C 1
ATOM 558 O O . LEU A 1 71 ? -7.227 -6.174 12.162 1.00 80.75 71 LEU A O 1
ATOM 562 N N . SER A 1 72 ? -9.194 -5.855 13.210 1.00 84.06 72 SER A N 1
ATOM 563 C CA . SER A 1 72 ? -9.957 -6.767 12.348 1.00 84.06 72 SER A CA 1
ATOM 564 C C . SER A 1 72 ? -10.074 -6.243 10.914 1.00 84.06 72 SER A C 1
ATOM 566 O O . SER A 1 72 ? -9.909 -7.016 9.972 1.00 84.06 72 SER A O 1
ATOM 568 N N . LEU A 1 73 ? -10.304 -4.936 10.723 1.00 78.56 73 LEU A N 1
ATOM 569 C CA . LEU A 1 73 ? -10.368 -4.328 9.389 1.00 78.56 73 LEU A CA 1
ATOM 570 C C . LEU A 1 73 ? -8.998 -4.282 8.709 1.00 78.56 73 LEU A C 1
ATOM 572 O O . LEU A 1 73 ? -8.921 -4.458 7.498 1.00 78.56 73 LEU A O 1
ATOM 576 N N . LEU A 1 74 ? -7.921 -4.092 9.473 1.00 82.50 74 LEU A N 1
ATOM 577 C CA . LEU A 1 74 ? -6.554 -4.151 8.963 1.00 82.50 74 LEU A CA 1
ATOM 578 C C . LEU A 1 74 ? -6.224 -5.563 8.463 1.00 82.50 74 LEU A C 1
ATOM 580 O O . LEU A 1 74 ? -5.773 -5.719 7.331 1.00 82.50 74 LEU A O 1
ATOM 584 N N . PHE A 1 75 ? -6.515 -6.593 9.264 1.00 85.81 75 PHE A N 1
ATOM 585 C CA . PHE A 1 75 ? -6.376 -7.989 8.837 1.00 85.81 75 PHE A CA 1
ATOM 586 C C . PHE A 1 75 ? -7.245 -8.293 7.614 1.00 85.81 75 PHE A C 1
ATOM 588 O O . PHE A 1 75 ? -6.768 -8.896 6.653 1.00 85.81 75 PHE A O 1
ATOM 595 N N . GLY A 1 76 ? -8.492 -7.817 7.613 1.00 84.44 76 GLY A N 1
ATOM 596 C CA . GLY A 1 76 ? -9.391 -7.916 6.468 1.00 84.44 76 GLY A CA 1
ATOM 597 C C . GLY A 1 76 ? -8.811 -7.268 5.209 1.00 84.44 76 GLY A C 1
ATOM 598 O O . GLY A 1 76 ? -8.811 -7.893 4.156 1.00 84.44 76 GLY A O 1
ATOM 599 N N . GLY A 1 77 ? -8.254 -6.058 5.315 1.00 79.94 77 GLY A N 1
ATOM 600 C CA . GLY A 1 77 ? -7.634 -5.327 4.205 1.00 79.94 77 GLY A CA 1
ATOM 601 C C . GLY A 1 77 ? -6.369 -5.997 3.661 1.00 79.94 77 GLY A C 1
ATOM 602 O O . GLY A 1 77 ? -6.148 -6.005 2.447 1.00 79.94 77 GLY A O 1
ATOM 603 N N . ILE A 1 78 ? -5.574 -6.624 4.534 1.00 82.81 78 ILE A N 1
ATOM 604 C CA . ILE A 1 78 ? -4.426 -7.447 4.135 1.00 82.81 78 ILE A CA 1
ATOM 605 C C . ILE A 1 78 ? -4.917 -8.655 3.332 1.00 82.81 78 ILE A C 1
ATOM 607 O O . ILE A 1 78 ? -4.468 -8.859 2.206 1.00 82.81 78 ILE A O 1
ATOM 611 N N . ILE A 1 79 ? -5.881 -9.413 3.863 1.00 86.75 79 ILE A N 1
ATOM 612 C CA . ILE A 1 79 ? -6.447 -10.583 3.175 1.00 86.75 79 ILE A CA 1
ATOM 613 C C . ILE A 1 79 ? -7.039 -10.174 1.821 1.00 86.75 79 ILE A C 1
ATOM 615 O O . ILE A 1 79 ? -6.750 -10.816 0.813 1.00 86.75 79 ILE A O 1
ATOM 619 N N . LEU A 1 80 ? -7.802 -9.078 1.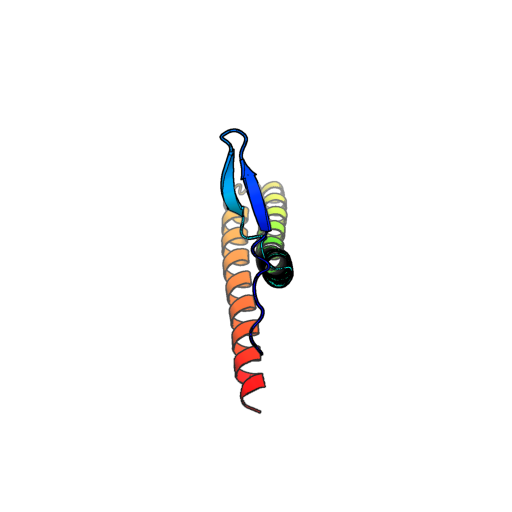767 1.00 81.00 80 LEU A N 1
ATOM 620 C CA . LEU A 1 80 ? -8.376 -8.555 0.524 1.00 81.00 80 LEU A CA 1
ATOM 621 C C . LEU A 1 80 ? -7.294 -8.207 -0.508 1.00 81.00 80 LEU A C 1
ATOM 623 O O . LEU A 1 80 ? -7.455 -8.514 -1.688 1.00 81.00 80 LEU A O 1
ATOM 627 N N . SER A 1 81 ? -6.183 -7.610 -0.065 1.00 80.94 81 SER A N 1
ATOM 628 C CA . SER A 1 81 ? -5.050 -7.275 -0.937 1.00 80.94 81 SER A CA 1
ATOM 629 C C . SER A 1 81 ? -4.390 -8.526 -1.511 1.00 80.94 81 SER A C 1
ATOM 631 O O . SER A 1 81 ? -4.138 -8.582 -2.714 1.00 80.94 81 SER A O 1
ATOM 633 N N . PHE A 1 82 ? -4.172 -9.554 -0.685 1.00 85.81 82 PHE A N 1
ATOM 634 C CA . PHE A 1 82 ? -3.652 -10.839 -1.153 1.00 85.81 82 PHE A CA 1
ATOM 635 C C . PHE A 1 82 ? -4.605 -11.496 -2.154 1.00 85.81 82 PHE A C 1
ATOM 637 O O . PHE A 1 82 ? -4.167 -11.913 -3.223 1.00 85.81 82 PHE A O 1
ATOM 644 N N . VAL A 1 83 ? -5.908 -11.538 -1.865 1.00 84.31 83 VAL A N 1
ATOM 645 C CA . VAL A 1 83 ? -6.911 -12.107 -2.781 1.00 84.31 83 VAL A CA 1
ATOM 646 C C . VAL A 1 83 ? -6.927 -11.365 -4.120 1.00 84.31 83 VAL A C 1
ATOM 648 O O . VAL A 1 83 ? -6.992 -12.005 -5.169 1.00 84.31 83 VAL A O 1
ATOM 651 N N . ASN A 1 84 ? -6.831 -10.032 -4.110 1.00 81.25 84 ASN A N 1
ATOM 652 C CA . ASN A 1 84 ? -6.786 -9.237 -5.336 1.00 81.25 84 ASN A CA 1
ATOM 653 C C . ASN A 1 84 ? -5.513 -9.513 -6.154 1.00 81.25 84 ASN A C 1
ATOM 655 O O . ASN A 1 84 ? -5.589 -9.695 -7.367 1.00 81.25 84 ASN A O 1
ATOM 659 N N . LEU A 1 85 ? -4.360 -9.618 -5.486 1.00 83.19 85 LEU A N 1
ATOM 660 C CA . LEU A 1 85 ? -3.089 -9.977 -6.117 1.00 83.19 85 LEU A CA 1
ATOM 661 C C . LEU A 1 85 ? -3.154 -11.365 -6.766 1.00 83.19 85 LEU A C 1
ATOM 663 O O . LEU A 1 85 ? -2.775 -11.513 -7.925 1.00 83.19 85 LEU A O 1
ATOM 667 N N . PHE A 1 86 ? -3.679 -12.364 -6.051 1.00 83.94 86 PHE A N 1
ATOM 668 C CA . PHE A 1 86 ? -3.865 -13.709 -6.596 1.00 83.94 86 PHE A CA 1
ATOM 669 C C . PHE A 1 86 ? -4.776 -13.705 -7.819 1.00 83.94 86 PHE A C 1
ATOM 671 O O . PHE A 1 86 ? -4.442 -14.346 -8.807 1.00 83.94 86 PHE A O 1
ATOM 678 N N . ARG A 1 87 ? -5.877 -12.946 -7.794 1.00 83.88 87 ARG A N 1
ATOM 679 C CA . ARG A 1 87 ? -6.772 -12.802 -8.952 1.00 83.88 87 ARG A CA 1
ATOM 680 C C . ARG A 1 87 ? -6.053 -12.248 -10.178 1.00 83.88 87 ARG A C 1
ATOM 682 O O . ARG A 1 87 ? -6.212 -12.795 -11.261 1.00 83.88 87 ARG A O 1
ATOM 689 N N . ILE A 1 88 ? -5.253 -11.197 -9.999 1.00 83.00 88 ILE A N 1
ATOM 690 C CA . ILE A 1 88 ? -4.473 -10.591 -11.086 1.00 83.00 88 ILE A CA 1
ATOM 691 C C . ILE A 1 88 ? -3.482 -11.613 -11.655 1.00 83.00 88 ILE A C 1
ATOM 693 O O . ILE A 1 88 ? -3.395 -11.774 -12.869 1.00 83.00 88 ILE A O 1
ATOM 697 N N . VAL A 1 89 ? -2.767 -12.334 -10.789 1.00 85.06 89 VAL A N 1
ATOM 698 C CA . VAL A 1 89 ? -1.799 -13.363 -11.198 1.00 85.06 89 VAL A CA 1
ATOM 699 C C . VAL A 1 89 ? -2.486 -14.515 -11.938 1.00 85.06 89 VAL A C 1
ATOM 701 O O . VAL A 1 89 ? -2.023 -14.910 -13.007 1.00 85.06 89 VAL A O 1
ATOM 704 N N . ASP A 1 90 ? -3.609 -15.017 -11.427 1.00 82.38 90 ASP A N 1
ATOM 705 C CA . ASP A 1 90 ? -4.376 -16.087 -12.073 1.00 82.38 90 ASP A CA 1
ATOM 706 C C . ASP A 1 90 ? -4.951 -15.645 -13.422 1.00 82.38 90 ASP A C 1
ATOM 708 O O . ASP A 1 90 ? -4.895 -16.402 -14.392 1.00 82.38 90 ASP A O 1
ATOM 712 N N . ASP A 1 91 ? -5.463 -14.415 -13.518 1.00 79.38 91 ASP A N 1
ATOM 713 C CA . ASP A 1 91 ? -5.970 -13.856 -14.772 1.00 79.38 91 ASP A CA 1
ATOM 714 C C . ASP A 1 91 ? -4.853 -13.696 -15.812 1.00 79.38 91 ASP A C 1
ATOM 716 O O . ASP A 1 91 ? -5.070 -13.972 -16.998 1.00 79.38 91 ASP A O 1
ATOM 720 N N . ILE A 1 92 ? -3.643 -13.314 -15.385 1.00 78.12 92 ILE A N 1
ATOM 721 C CA . ILE A 1 92 ? -2.456 -13.254 -16.249 1.00 78.12 92 ILE A CA 1
ATOM 722 C C . ILE A 1 92 ? -2.093 -14.658 -16.755 1.00 78.12 92 ILE A C 1
ATOM 724 O O . ILE A 1 92 ? -1.899 -14.845 -17.959 1.00 78.12 92 ILE A O 1
ATOM 728 N N . ILE A 1 93 ? -2.060 -15.661 -15.871 1.00 81.56 93 ILE A N 1
ATOM 729 C CA . ILE A 1 93 ? -1.745 -17.053 -16.231 1.00 81.56 93 ILE A CA 1
ATOM 730 C C . ILE A 1 93 ? -2.801 -17.625 -17.188 1.00 81.56 93 ILE A C 1
ATOM 732 O O . ILE A 1 93 ? -2.457 -18.283 -18.172 1.00 81.56 93 ILE A O 1
ATOM 736 N N . LYS A 1 94 ? -4.090 -17.360 -16.944 1.00 76.19 94 LYS A N 1
ATOM 737 C CA . LYS A 1 94 ? -5.186 -17.820 -17.811 1.00 76.19 94 LYS A CA 1
ATOM 738 C C . LYS A 1 94 ? -5.171 -17.157 -19.183 1.00 76.19 94 LYS A C 1
ATOM 740 O O . LYS A 1 94 ? -5.433 -17.838 -20.172 1.00 76.19 94 LYS A O 1
ATOM 745 N N . ARG A 1 95 ? -4.868 -15.857 -19.267 1.00 73.81 95 ARG A N 1
ATOM 746 C CA . ARG A 1 95 ? -4.790 -15.131 -20.548 1.00 73.81 95 ARG A CA 1
ATOM 747 C C . ARG A 1 95 ? -3.626 -15.587 -21.422 1.00 73.81 95 ARG A C 1
ATOM 749 O O . ARG A 1 95 ? -3.786 -15.600 -22.633 1.00 73.81 95 ARG A O 1
ATOM 756 N N . GLY A 1 96 ? -2.502 -15.995 -20.832 1.00 61.22 96 GLY A N 1
ATOM 757 C CA . GLY A 1 96 ? -1.357 -16.535 -21.578 1.00 61.22 96 GLY A CA 1
ATOM 758 C C . GLY A 1 96 ? -1.565 -17.949 -22.136 1.00 61.22 96 GLY A C 1
ATOM 759 O O . GLY A 1 96 ? -0.733 -18.428 -22.900 1.00 61.22 96 GLY A O 1
ATOM 760 N N . LYS A 1 97 ? -2.656 -18.628 -21.758 1.00 58.72 97 LYS A N 1
ATOM 761 C CA . LYS A 1 97 ? -2.982 -19.999 -22.181 1.00 58.72 97 LYS A CA 1
ATOM 762 C C . LYS A 1 97 ? -4.003 -20.074 -23.327 1.00 58.72 97 LYS A C 1
ATOM 764 O O . LYS A 1 97 ? -4.502 -21.167 -23.594 1.00 58.72 97 LYS A O 1
ATOM 769 N N . LYS A 1 98 ? -4.342 -18.945 -23.958 1.00 47.25 98 LYS A N 1
ATOM 770 C CA . LYS A 1 98 ? -5.299 -18.864 -25.068 1.00 47.25 98 LYS A CA 1
ATOM 771 C C . LYS A 1 98 ? -4.630 -18.389 -26.349 1.00 47.25 98 LYS A C 1
ATOM 773 O O . LYS A 1 98 ? -3.792 -17.469 -26.251 1.00 47.25 98 LYS A O 1
#

pLDDT: mean 76.09, std 10.97, range [39.69, 90.25]

Radius of gyration: 24.96 Å; chains: 1; bounding box: 66×37×55 Å